Protein AF-A0A3P6CKL1-F1 (afdb_monomer)

Sequence (126 aa):
MSIQKQPHSRLESLPQELQTEIISRLAKNSRKDVRKIMEASPILAIAAAQPQVYENINLRPLTIHPLASLRRYQDLMDRCLAAGNLKAHYIRGIQEYFHKNNTSVGLSHIKIAAQGLYDVGIYLYG

InterPro domains:
  IPR040338 Putative F-box protein At1g67623-like [PTHR33784] (5-126)
  IPR057136 At2g35280-like, TPR domain [PF23310] (73-125)

Solvent-accessible surface area (backbone atoms only — not comparable to full-atom values): 6704 Å² total; per-residue (Å²): 135,84,84,77,76,74,81,73,50,80,68,70,70,44,59,61,67,60,42,24,53,55,47,17,60,47,11,51,74,32,47,68,57,50,52,49,42,42,74,72,32,74,71,51,24,60,29,57,68,37,52,69,21,36,33,35,41,44,47,66,81,46,59,78,41,39,71,67,47,76,88,38,61,54,72,57,45,53,48,13,45,78,36,64,11,43,61,39,26,34,26,50,9,51,42,27,33,78,71,65,68,38,48,71,63,6,49,56,25,22,48,54,7,25,76,68,67,37,70,72,29,40,73,72,64,110

Organism: Brassica oleracea (NCBI:txid3712)

Radius of gyration: 17.31 Å; Cα contacts (8 Å, |Δi|>4): 161; chains: 1; bounding box: 42×40×46 Å

pLDDT: mean 87.36, std 13.47, range [37.72, 97.25]

Secondary structure (DSSP, 8-state):
----PPPPPTTTTS-HHHHHHHHHHHHTT-HHHHHHHHHH-HHHHHHHTSHHHHHH---HHHHHSGGGGSSS-HHHHHHHHHTT-HHHHHHHHHIIIIIS--HHHHHHHHHHHHHTT-HHHHHHH-

Nearest PDB structures (foldseek):
  6lch-assembly1_A  TM=4.986E-01  e=5.294E-01  Pseudomonas aeruginosa
  5jjo-assembly1_A  TM=4.338E-01  e=3.353E-01  Pseudomonas aeruginosa PAO1
  5jkp-assembly1_A  TM=4.224E-01  e=3.711E-01  Pseudomonas aeruginosa PAO1

Foldseek 3Di:
DDPPDDPDDPLLPDDLVVLLVVLLVVQLPDPVVLVVQLVPDVSSVVSSLDLSSLLRHDCVVCLVPLVVCVPPCPVSLVSNVVSLNLSSLQSVLCCCVVPVVVNVSSLVSLVSSVVVVPVVSVVVND

Mean predicted aligned error: 6.42 Å

Structure (mmCIF, N/CA/C/O backbone):
data_AF-A0A3P6CKL1-F1
#
_entry.id   AF-A0A3P6CKL1-F1
#
loop_
_atom_site.group_PDB
_atom_site.id
_atom_site.type_symbol
_atom_site.label_atom_id
_atom_site.label_alt_id
_atom_site.label_comp_id
_atom_site.label_asym_id
_atom_site.label_entity_id
_atom_site.label_seq_id
_atom_site.pdbx_PDB_ins_code
_atom_site.Cartn_x
_atom_site.Cartn_y
_atom_site.Cartn_z
_atom_site.occupancy
_atom_site.B_iso_or_equiv
_atom_site.auth_seq_id
_atom_site.auth_comp_id
_atom_site.auth_asym_id
_atom_site.auth_atom_id
_atom_site.pdbx_PDB_model_num
ATOM 1 N N . MET A 1 1 ? -19.249 25.915 30.507 1.00 37.72 1 MET A N 1
ATOM 2 C CA . MET A 1 1 ? -19.665 25.380 29.192 1.00 37.72 1 MET A CA 1
ATOM 3 C C . MET A 1 1 ? -19.335 23.902 29.160 1.00 37.72 1 MET A C 1
ATOM 5 O O . MET A 1 1 ? -18.171 23.543 29.059 1.00 37.72 1 MET A O 1
ATOM 9 N N . SER A 1 2 ? -20.340 23.054 29.349 1.00 39.22 2 SER A N 1
ATOM 10 C CA . SER A 1 2 ? -20.182 21.601 29.313 1.00 39.22 2 SER A CA 1
ATOM 11 C C . SER A 1 2 ? -20.076 21.168 27.854 1.00 39.22 2 SER A C 1
ATOM 13 O O . SER A 1 2 ? -21.012 21.380 27.085 1.00 39.22 2 SER A O 1
ATOM 15 N N . ILE A 1 3 ? -18.933 20.611 27.455 1.00 47.62 3 ILE A N 1
ATOM 16 C CA . ILE A 1 3 ? -18.748 20.041 26.118 1.00 47.62 3 ILE A CA 1
ATOM 17 C C . ILE A 1 3 ? -19.648 18.804 26.045 1.00 47.62 3 ILE A C 1
ATOM 19 O O . ILE A 1 3 ? -19.335 17.767 26.629 1.00 47.62 3 ILE A O 1
ATOM 23 N N . GLN A 1 4 ? -20.800 18.923 25.386 1.00 45.06 4 GLN A N 1
ATOM 24 C CA . GLN A 1 4 ? -21.637 17.768 25.084 1.00 45.06 4 GLN A CA 1
ATOM 25 C C . GLN A 1 4 ? -20.854 16.866 24.121 1.00 45.06 4 GLN A C 1
ATOM 27 O O . GLN A 1 4 ? -20.619 17.236 22.971 1.00 45.06 4 GLN A O 1
ATOM 32 N N . LYS A 1 5 ? -20.407 15.697 24.598 1.00 54.91 5 LYS A N 1
ATOM 33 C CA . LYS A 1 5 ? -19.875 14.642 23.725 1.00 54.91 5 LYS A CA 1
ATOM 34 C C . LYS A 1 5 ? -20.994 14.238 22.768 1.00 54.91 5 LYS A C 1
ATOM 36 O O . LYS A 1 5 ? -22.056 13.819 23.226 1.00 54.91 5 LYS A O 1
ATOM 41 N N . GLN A 1 6 ? -20.770 14.389 21.463 1.00 60.47 6 GLN A N 1
ATOM 42 C CA . GLN A 1 6 ? -21.712 13.868 20.476 1.00 60.47 6 GLN A CA 1
ATOM 43 C C . GLN A 1 6 ? -21.897 12.357 20.683 1.00 60.47 6 GLN A C 1
ATOM 45 O O . GLN A 1 6 ? -20.929 11.673 21.029 1.00 60.47 6 GLN A O 1
ATOM 50 N N . PRO A 1 7 ? -23.123 11.831 20.510 1.00 61.59 7 PRO A N 1
ATOM 51 C CA . PRO A 1 7 ? -23.370 10.404 20.629 1.00 61.59 7 PRO A CA 1
ATOM 52 C C . PRO A 1 7 ? -22.529 9.659 19.591 1.00 61.59 7 PRO A C 1
ATOM 54 O O . PRO A 1 7 ? -22.575 9.980 18.404 1.00 61.59 7 PRO A O 1
ATOM 57 N N . HIS A 1 8 ? -21.757 8.673 20.052 1.00 65.31 8 HIS A N 1
ATOM 58 C CA . HIS A 1 8 ? -20.956 7.828 19.176 1.00 65.31 8 HIS A CA 1
ATOM 59 C C . HIS A 1 8 ? -21.848 7.180 18.118 1.00 65.31 8 HIS A C 1
ATOM 61 O O . HIS A 1 8 ? -22.899 6.610 18.429 1.00 65.31 8 HIS A O 1
ATOM 67 N N . SER A 1 9 ? -21.428 7.273 16.857 1.00 82.44 9 SER A N 1
ATOM 68 C CA . SER A 1 9 ? -22.092 6.555 15.770 1.00 82.44 9 SER A CA 1
ATOM 69 C C . SER A 1 9 ? -22.105 5.055 16.079 1.00 82.44 9 SER A C 1
ATOM 71 O O . SER A 1 9 ? -21.166 4.534 16.682 1.00 82.44 9 SER A O 1
ATOM 73 N N . ARG A 1 10 ? -23.124 4.318 15.613 1.00 88.69 10 ARG A N 1
ATOM 74 C CA . ARG A 1 10 ? -23.170 2.846 15.754 1.00 88.69 10 ARG A CA 1
ATOM 75 C C . ARG A 1 10 ? -21.899 2.173 15.224 1.00 88.69 10 ARG A C 1
ATOM 77 O O . ARG A 1 10 ? -21.493 1.137 15.737 1.00 88.69 10 ARG A O 1
ATOM 84 N N . LEU A 1 11 ? -21.265 2.778 14.218 1.00 90.12 11 LEU A N 1
ATOM 85 C CA . LEU A 1 11 ? -19.994 2.309 13.672 1.00 90.12 11 LEU A CA 1
ATOM 86 C C . LEU A 1 11 ? -18.824 2.532 14.646 1.00 90.12 11 LEU A C 1
ATOM 88 O O . LEU A 1 11 ? -17.973 1.662 14.775 1.00 90.12 11 LEU A O 1
ATOM 92 N N . GLU A 1 12 ? -18.805 3.659 15.359 1.00 92.44 12 GLU A N 1
ATOM 93 C CA . GLU A 1 12 ? -17.774 3.991 16.355 1.00 92.44 12 GLU A CA 1
ATOM 94 C C . GLU A 1 12 ? -17.922 3.188 17.651 1.00 92.44 12 GLU A C 1
ATOM 96 O O . GLU A 1 12 ? -16.945 3.001 18.367 1.00 92.44 12 GLU A O 1
ATOM 101 N N . SER A 1 13 ? -19.128 2.696 17.950 1.00 92.94 13 SER A N 1
ATOM 102 C CA . SER A 1 13 ? -19.366 1.826 19.108 1.00 92.94 13 SER A CA 1
ATOM 103 C C . SER A 1 13 ? -18.904 0.379 18.910 1.00 92.94 13 SER A C 1
ATOM 105 O O . SER A 1 13 ? -18.910 -0.393 19.865 1.00 92.94 13 SER A O 1
ATOM 107 N N . LEU A 1 14 ? -18.538 -0.018 17.685 1.00 95.06 14 LEU A N 1
ATOM 108 C CA . LEU A 1 14 ? -18.013 -1.360 17.432 1.00 95.06 14 LEU A CA 1
ATOM 109 C C . LEU A 1 14 ? -16.604 -1.525 18.025 1.00 95.06 14 LEU A C 1
ATOM 111 O O . LEU A 1 14 ? -15.860 -0.548 18.086 1.00 95.06 14 LEU A O 1
ATOM 115 N N . PRO A 1 15 ? -16.188 -2.756 18.370 1.00 95.50 15 PRO A N 1
ATOM 116 C CA . PRO A 1 15 ? -14.786 -3.074 18.622 1.00 95.50 15 PRO A CA 1
ATOM 117 C C . PRO A 1 15 ? -13.878 -2.626 17.470 1.00 95.50 15 PRO A C 1
ATOM 119 O O . PRO A 1 15 ? -14.266 -2.689 16.297 1.00 95.50 15 PRO A O 1
ATOM 122 N N . GLN A 1 16 ?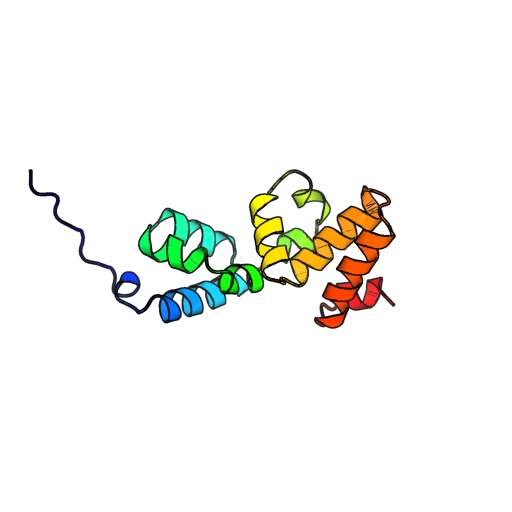 -12.662 -2.188 17.798 1.00 95.06 16 GLN A N 1
ATOM 123 C CA . GLN A 1 16 ? -11.710 -1.637 16.829 1.00 95.06 16 GLN A CA 1
ATOM 124 C C . GLN A 1 16 ? -11.380 -2.636 15.709 1.00 95.06 16 GLN A C 1
ATOM 126 O O . GLN A 1 16 ? -11.174 -2.236 14.561 1.00 95.06 16 GLN A O 1
ATOM 131 N N . GLU A 1 17 ? -11.372 -3.931 16.013 1.00 95.62 17 GLU A N 1
ATOM 132 C CA . GLU A 1 17 ? -11.127 -5.011 15.060 1.00 95.62 17 GLU A CA 1
ATOM 133 C C . GLU A 1 17 ? -12.214 -5.044 13.980 1.00 95.62 17 GLU A C 1
ATOM 135 O O . GLU A 1 17 ? -11.911 -5.121 12.791 1.00 95.62 17 GLU A O 1
ATOM 140 N N . LEU A 1 18 ? -13.485 -4.901 14.374 1.00 96.88 18 LEU A N 1
ATOM 141 C CA . LEU A 1 18 ? -14.608 -4.868 13.434 1.00 96.88 18 LEU A CA 1
ATOM 142 C C . LEU A 1 18 ? -14.620 -3.578 12.614 1.00 96.88 18 LEU A C 1
ATOM 144 O O . LEU A 1 18 ? -14.899 -3.621 11.416 1.00 96.88 18 LEU A O 1
ATOM 148 N N . GLN A 1 19 ? -14.273 -2.441 13.224 1.00 96.56 19 GLN A N 1
ATOM 149 C CA . GLN A 1 19 ? -14.093 -1.189 12.484 1.00 96.56 19 GLN A CA 1
ATOM 150 C C . GLN A 1 19 ? -13.006 -1.347 11.412 1.00 96.56 19 GLN A C 1
ATOM 152 O O . GLN A 1 19 ? -13.224 -1.011 10.248 1.00 96.56 19 GLN A O 1
ATOM 157 N N . THR A 1 20 ? -11.858 -1.911 11.795 1.00 97.25 20 THR A N 1
ATOM 158 C CA . THR A 1 20 ? -10.708 -2.135 10.910 1.00 97.25 20 THR A CA 1
ATOM 159 C C . THR A 1 20 ? -11.059 -3.085 9.771 1.00 97.25 20 THR A C 1
ATOM 161 O O . THR A 1 20 ? -10.767 -2.779 8.618 1.00 97.25 20 THR A O 1
ATOM 164 N N . GLU A 1 21 ? -11.743 -4.193 10.059 1.00 97.12 21 GLU A N 1
ATOM 165 C CA . GLU A 1 21 ? -12.179 -5.164 9.051 1.00 97.12 21 GLU A CA 1
ATOM 166 C C . GLU A 1 21 ? -13.141 -4.532 8.032 1.00 97.12 21 GLU A C 1
ATOM 168 O O . GLU A 1 21 ? -12.959 -4.676 6.819 1.00 97.12 21 GLU A O 1
ATOM 173 N N . ILE A 1 22 ? -14.136 -3.768 8.497 1.00 96.06 22 ILE A N 1
ATOM 174 C CA . ILE A 1 22 ? -15.078 -3.058 7.618 1.00 96.06 22 ILE A CA 1
ATOM 175 C C . ILE A 1 22 ? -14.330 -2.057 6.729 1.00 96.06 22 ILE A C 1
ATOM 177 O O . ILE A 1 22 ? -14.525 -2.034 5.508 1.00 96.06 22 ILE A O 1
ATOM 181 N N . ILE A 1 23 ? -13.448 -1.247 7.320 1.00 96.75 23 ILE A N 1
ATOM 182 C CA . ILE A 1 23 ? -12.664 -0.246 6.588 1.00 96.75 23 ILE A CA 1
ATOM 183 C C . ILE A 1 23 ? -11.698 -0.923 5.607 1.00 96.75 23 ILE A C 1
ATOM 185 O O . ILE A 1 23 ? -11.534 -0.437 4.490 1.00 96.75 23 ILE A O 1
ATOM 189 N N . SER A 1 24 ? -11.108 -2.065 5.962 1.00 96.69 24 SER A N 1
ATOM 190 C CA . SER A 1 24 ? -10.227 -2.838 5.081 1.00 96.69 24 SER A CA 1
ATOM 191 C C . SER A 1 24 ? -10.969 -3.345 3.839 1.00 96.69 24 SER A C 1
ATOM 193 O O . SER A 1 24 ? -10.491 -3.194 2.711 1.00 96.69 24 SER A O 1
ATOM 195 N N . ARG A 1 25 ? -12.201 -3.845 3.997 1.00 96.12 25 ARG A N 1
ATOM 196 C CA . ARG A 1 25 ? -13.058 -4.216 2.854 1.00 96.12 25 ARG A CA 1
ATOM 197 C C . ARG A 1 25 ? -13.412 -3.017 1.981 1.00 96.12 25 ARG A C 1
ATOM 199 O O . ARG A 1 25 ? -13.410 -3.131 0.756 1.00 96.12 25 ARG A O 1
ATOM 206 N N . LEU A 1 26 ? -13.685 -1.862 2.583 1.00 95.19 26 LEU A N 1
ATOM 207 C CA . LEU A 1 26 ? -13.910 -0.625 1.838 1.00 95.19 26 LEU A CA 1
ATOM 208 C C . LEU A 1 26 ? -12.649 -0.190 1.074 1.00 95.19 26 LEU A C 1
ATOM 210 O O . LEU A 1 26 ? -12.736 0.216 -0.087 1.00 95.19 26 LEU A O 1
ATOM 214 N N . ALA A 1 27 ? -11.476 -0.330 1.691 1.00 95.44 27 ALA A N 1
ATOM 215 C CA . ALA A 1 27 ? -10.186 0.035 1.119 1.00 95.44 27 ALA A CA 1
ATOM 216 C C . ALA A 1 27 ? -9.878 -0.720 -0.182 1.00 95.44 27 ALA A C 1
ATOM 218 O O . ALA A 1 27 ? -9.348 -0.110 -1.118 1.00 95.44 27 ALA A O 1
ATOM 219 N N . LYS A 1 28 ? -10.298 -1.992 -0.288 1.00 93.88 28 LYS A N 1
ATOM 220 C CA . LYS A 1 28 ? -10.214 -2.802 -1.524 1.00 93.88 28 LYS A CA 1
ATOM 221 C C . LYS A 1 28 ? -10.946 -2.182 -2.708 1.00 93.88 28 LYS A C 1
ATOM 223 O O . LYS A 1 28 ? -10.560 -2.410 -3.854 1.00 93.88 28 LYS A O 1
ATOM 228 N N . ASN A 1 29 ? -11.970 -1.376 -2.441 1.00 91.88 29 ASN A N 1
ATOM 229 C CA . ASN A 1 29 ? -12.778 -0.728 -3.465 1.00 91.88 29 ASN A CA 1
ATOM 230 C C . ASN A 1 29 ? -12.318 0.712 -3.709 1.00 91.88 29 ASN A C 1
ATOM 232 O O . ASN A 1 29 ? -12.099 1.103 -4.858 1.00 91.88 29 ASN A O 1
ATOM 236 N N . SER A 1 30 ? -12.112 1.491 -2.643 1.00 91.25 30 SER A N 1
ATOM 237 C CA . SER A 1 30 ? -11.900 2.934 -2.748 1.00 91.25 30 SER A CA 1
ATOM 238 C C . SER A 1 30 ? -10.963 3.488 -1.677 1.00 91.25 30 SER A C 1
ATOM 240 O O . SER A 1 30 ? -11.332 3.731 -0.530 1.00 91.25 30 SER A O 1
ATOM 242 N N . ARG A 1 31 ? -9.743 3.836 -2.101 1.00 91.56 31 ARG A N 1
ATOM 243 C CA . ARG A 1 31 ? -8.794 4.613 -1.288 1.00 91.56 31 ARG A CA 1
ATOM 244 C C . ARG A 1 31 ? -9.361 5.971 -0.856 1.00 91.56 31 ARG A C 1
ATOM 246 O O . ARG A 1 31 ? -9.036 6.467 0.220 1.00 91.56 31 ARG A O 1
ATOM 253 N N . LYS A 1 32 ? -10.161 6.611 -1.719 1.00 92.62 32 LYS A N 1
ATOM 254 C CA . LYS A 1 32 ? -10.723 7.941 -1.439 1.00 92.62 32 LYS A CA 1
ATOM 255 C C . LYS A 1 32 ? -11.669 7.891 -0.244 1.00 92.62 32 LYS A C 1
ATOM 257 O O . LYS A 1 32 ? -11.666 8.828 0.544 1.00 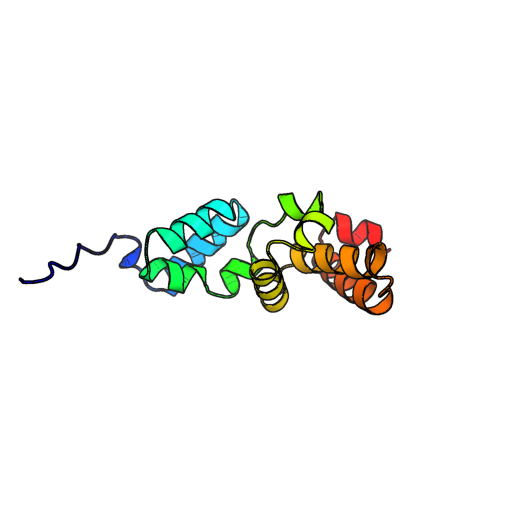92.62 32 LYS A O 1
ATOM 262 N N . ASP A 1 33 ? -12.429 6.811 -0.098 1.00 94.44 33 ASP A N 1
ATOM 263 C CA . ASP A 1 33 ? -13.375 6.686 1.008 1.00 94.44 33 ASP A CA 1
ATOM 264 C C . ASP A 1 33 ? -12.669 6.370 2.330 1.00 94.44 33 ASP A C 1
ATOM 266 O O . ASP A 1 33 ? -13.053 6.934 3.348 1.00 94.44 33 ASP A O 1
ATOM 270 N N . VAL A 1 34 ? -11.554 5.625 2.316 1.00 94.94 34 VAL A N 1
ATOM 271 C CA . VAL A 1 34 ? -10.680 5.498 3.503 1.00 94.94 34 VAL A CA 1
ATOM 272 C C . VAL A 1 34 ? -10.191 6.872 3.966 1.00 94.94 34 VAL A C 1
ATOM 274 O O . VAL A 1 34 ? -10.292 7.199 5.145 1.00 94.94 34 VAL A O 1
ATOM 277 N N . ARG A 1 35 ? -9.728 7.722 3.037 1.00 93.56 35 ARG A N 1
ATOM 278 C CA . ARG A 1 35 ? -9.299 9.088 3.375 1.00 93.56 35 ARG A CA 1
ATOM 279 C C . ARG A 1 35 ? -10.435 9.908 3.994 1.00 93.56 35 ARG A C 1
ATOM 281 O O . ARG A 1 35 ? -10.215 10.561 5.006 1.00 93.56 35 ARG A O 1
ATOM 288 N N . LYS A 1 36 ? -11.640 9.850 3.418 1.00 95.50 36 LYS A N 1
ATOM 289 C CA . LYS A 1 36 ? -12.812 10.544 3.974 1.00 95.50 36 LYS A CA 1
ATOM 290 C C . LYS A 1 36 ? -13.154 10.051 5.379 1.00 95.50 36 LYS A C 1
ATOM 292 O O . LYS A 1 36 ? -13.497 10.866 6.220 1.00 95.50 36 LYS A O 1
ATOM 297 N N . ILE A 1 37 ? -13.044 8.748 5.647 1.00 93.94 37 ILE A N 1
ATOM 298 C CA . ILE A 1 37 ? -13.270 8.186 6.988 1.00 93.94 37 ILE A CA 1
ATOM 299 C C . ILE A 1 37 ? -12.274 8.763 7.994 1.00 93.94 37 ILE A C 1
ATOM 301 O O . ILE A 1 37 ? -12.683 9.189 9.071 1.00 93.94 37 ILE A O 1
ATOM 305 N N . MET A 1 38 ? -10.991 8.828 7.623 1.00 94.44 38 MET A N 1
ATOM 306 C CA . MET A 1 38 ? -9.953 9.417 8.474 1.00 94.44 38 MET A CA 1
ATOM 307 C C . MET A 1 38 ? -10.215 10.899 8.774 1.00 94.44 38 MET A C 1
ATOM 309 O O . MET A 1 38 ? -9.924 11.361 9.870 1.00 94.44 38 MET A O 1
ATOM 313 N N . GLU A 1 39 ? -10.763 11.639 7.808 1.00 94.44 39 GLU A N 1
ATOM 314 C CA . GLU A 1 39 ? -11.119 13.056 7.962 1.00 94.44 39 GLU A CA 1
ATOM 315 C C . GLU A 1 39 ? -12.424 13.255 8.757 1.00 94.44 39 GLU A C 1
ATOM 317 O O . GLU A 1 39 ? -12.584 14.274 9.424 1.00 94.44 39 GLU A O 1
ATOM 322 N N . ALA A 1 40 ? -13.350 12.294 8.702 1.00 92.38 40 ALA A N 1
ATOM 323 C CA . ALA A 1 40 ? -14.677 12.405 9.303 1.00 92.38 40 ALA A CA 1
ATOM 324 C C . ALA A 1 40 ? -14.716 12.053 10.798 1.00 92.38 40 ALA A C 1
ATOM 326 O O . ALA A 1 40 ? -15.513 12.635 11.530 1.00 92.38 40 ALA A O 1
ATOM 327 N N . SER A 1 41 ? -13.901 11.094 11.256 1.00 93.38 41 SER A N 1
ATOM 328 C CA . SER A 1 41 ? -13.921 10.639 12.652 1.00 93.38 41 SER A CA 1
ATOM 329 C C . SER A 1 41 ? -12.525 10.260 13.153 1.00 93.38 41 SER A C 1
ATOM 331 O O . SER A 1 41 ? -11.901 9.361 12.585 1.00 93.38 41 SER A O 1
ATOM 333 N N . PRO A 1 42 ? -12.050 10.854 14.267 1.00 92.94 42 PRO A N 1
ATOM 334 C CA . PRO A 1 42 ? -10.787 10.468 14.894 1.00 92.94 42 PRO A CA 1
ATOM 335 C C . PRO A 1 42 ? -10.753 9.004 15.350 1.00 92.94 42 PRO A C 1
ATOM 337 O O . PRO A 1 42 ? -9.704 8.370 15.283 1.00 92.94 42 PRO A O 1
ATOM 340 N N . ILE A 1 43 ? -11.892 8.451 15.786 1.00 92.69 43 ILE A N 1
ATOM 341 C CA . ILE A 1 43 ? -11.989 7.052 16.232 1.00 92.69 43 ILE A CA 1
ATOM 342 C C . ILE A 1 43 ? -11.773 6.128 15.035 1.00 92.69 43 ILE A C 1
ATOM 344 O O . ILE A 1 43 ? -10.903 5.258 15.054 1.00 92.69 43 ILE A O 1
ATOM 348 N N . LEU A 1 44 ? -12.505 6.375 13.947 1.00 94.88 44 LEU A N 1
ATOM 349 C CA . LEU A 1 44 ? -12.369 5.576 12.733 1.00 94.88 44 LEU A CA 1
ATOM 350 C C . LEU A 1 44 ? -11.025 5.811 12.034 1.00 94.88 44 LEU A C 1
ATOM 352 O O . LEU A 1 44 ? -10.546 4.919 11.340 1.00 94.88 44 LEU A O 1
ATOM 356 N N . ALA A 1 45 ? -10.383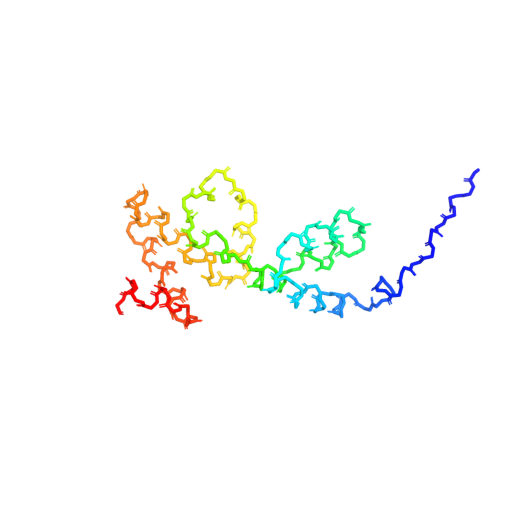 6.965 12.235 1.00 95.81 45 ALA A N 1
ATOM 357 C CA . ALA A 1 45 ? -9.038 7.225 11.736 1.00 95.81 45 ALA A CA 1
ATOM 358 C C . ALA A 1 45 ? -7.997 6.273 12.351 1.00 95.81 45 ALA A C 1
ATOM 360 O O . ALA A 1 45 ? -7.097 5.828 11.640 1.00 95.81 45 ALA A O 1
ATOM 361 N N . ILE A 1 46 ? -8.140 5.909 13.632 1.00 95.75 46 ILE A N 1
ATOM 362 C CA . ILE A 1 46 ? -7.262 4.936 14.307 1.00 95.75 46 ILE A CA 1
ATOM 363 C C . ILE A 1 46 ? -7.419 3.542 13.683 1.00 95.75 46 ILE A C 1
ATOM 365 O O . ILE A 1 46 ? -6.421 2.871 13.406 1.00 95.75 46 ILE A O 1
ATOM 369 N N . ALA A 1 47 ? -8.658 3.124 13.410 1.00 96.38 47 ALA A N 1
ATOM 370 C CA . ALA A 1 47 ? -8.950 1.861 12.729 1.00 96.38 47 ALA A CA 1
ATOM 371 C C . ALA A 1 47 ? -8.471 1.873 11.262 1.00 96.38 47 ALA A C 1
ATOM 373 O O . ALA A 1 47 ? -7.839 0.930 10.792 1.00 96.38 47 ALA A O 1
ATOM 374 N N . ALA A 1 48 ? -8.681 2.978 10.542 1.00 96.06 48 ALA A N 1
ATOM 375 C CA . ALA A 1 48 ? -8.208 3.166 9.170 1.00 96.06 48 ALA A CA 1
ATOM 376 C C . ALA A 1 48 ? -6.673 3.195 9.055 1.00 96.06 48 ALA A C 1
ATOM 378 O O . ALA A 1 48 ? -6.125 2.910 7.991 1.00 96.06 48 ALA A O 1
ATOM 379 N N . ALA A 1 49 ? -5.972 3.543 10.137 1.00 95.44 49 ALA A N 1
ATOM 380 C CA . ALA A 1 49 ? -4.517 3.574 10.189 1.00 95.44 49 ALA A CA 1
ATOM 381 C C . ALA A 1 49 ? -3.866 2.194 10.414 1.00 95.44 49 ALA A C 1
ATOM 383 O O . ALA A 1 49 ? -2.637 2.112 10.399 1.00 95.44 49 ALA A O 1
ATOM 384 N N . GLN A 1 50 ? -4.646 1.123 10.597 1.00 96.94 50 GLN A N 1
ATOM 385 C CA . GLN A 1 50 ? -4.107 -0.217 10.833 1.00 96.94 50 GLN A CA 1
ATOM 386 C C . GLN A 1 50 ? -3.464 -0.833 9.573 1.00 96.94 50 GLN A C 1
ATOM 388 O O . GLN A 1 50 ? -3.971 -0.629 8.465 1.00 96.94 50 GLN A O 1
ATOM 393 N N . PRO A 1 51 ? -2.393 -1.643 9.712 1.00 96.44 51 PRO A N 1
ATOM 394 C CA . PRO A 1 51 ? -1.680 -2.249 8.580 1.00 96.44 51 PRO A CA 1
ATOM 395 C C . PRO A 1 51 ? -2.580 -3.034 7.618 1.00 96.44 51 PRO A C 1
ATOM 397 O O . PRO A 1 51 ? -2.455 -2.878 6.404 1.00 96.44 51 PRO A O 1
ATOM 400 N N . GLN A 1 52 ? -3.554 -3.784 8.147 1.00 95.75 52 GLN A N 1
ATOM 401 C CA . GLN A 1 52 ? -4.510 -4.573 7.358 1.00 95.75 52 GLN A CA 1
ATOM 402 C C . GLN A 1 52 ? -5.295 -3.720 6.345 1.00 95.75 52 GLN A C 1
ATOM 404 O O . GLN A 1 52 ? -5.711 -4.208 5.294 1.00 95.75 52 GLN A O 1
ATOM 409 N N . VAL A 1 53 ? -5.515 -2.433 6.630 1.00 97.12 53 VAL A N 1
ATOM 410 C CA . VAL A 1 53 ? -6.175 -1.517 5.692 1.00 97.12 53 VAL A C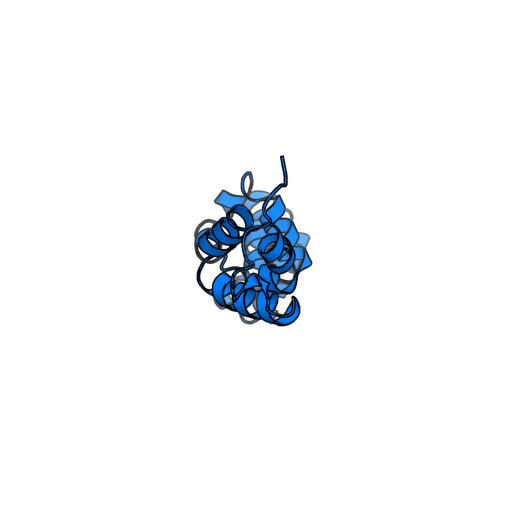A 1
ATOM 411 C C . VAL A 1 53 ? -5.235 -1.208 4.529 1.00 97.12 53 VAL A C 1
ATOM 413 O O . VAL A 1 53 ? -5.637 -1.317 3.373 1.00 97.12 53 VAL A O 1
ATOM 416 N N . TYR A 1 54 ? -3.969 -0.884 4.808 1.00 96.81 54 TYR A N 1
ATOM 417 C CA . TYR A 1 54 ? -2.968 -0.536 3.791 1.00 96.81 54 TYR A CA 1
ATOM 418 C C . TYR A 1 54 ? -2.558 -1.713 2.909 1.00 96.81 54 TYR A C 1
ATOM 420 O O . TYR A 1 54 ? -2.343 -1.515 1.711 1.00 96.81 54 TYR A O 1
ATOM 428 N N . GLU A 1 55 ? -2.520 -2.922 3.464 1.00 95.62 55 GLU A N 1
ATOM 429 C CA . GLU A 1 55 ? -2.362 -4.169 2.708 1.00 95.62 55 GLU A CA 1
ATOM 430 C C . GLU A 1 55 ? -3.428 -4.279 1.606 1.00 95.62 55 GLU A C 1
ATOM 432 O O . GLU A 1 55 ? -3.145 -4.668 0.475 1.00 95.62 55 GLU A O 1
ATOM 437 N N . ASN A 1 56 ? -4.652 -3.843 1.915 1.00 94.75 56 ASN A N 1
ATOM 438 C CA . ASN A 1 56 ? -5.828 -4.030 1.076 1.00 94.75 56 ASN A CA 1
ATOM 439 C C . ASN A 1 56 ? -6.242 -2.791 0.264 1.00 94.75 56 ASN A C 1
ATOM 441 O O . ASN A 1 56 ? -7.119 -2.896 -0.595 1.00 94.75 56 ASN A O 1
ATOM 445 N N . ILE A 1 57 ? -5.620 -1.623 0.477 1.00 95.12 57 ILE A N 1
ATOM 446 C CA . ILE A 1 57 ? -5.935 -0.397 -0.270 1.00 95.12 57 ILE A CA 1
ATOM 447 C C . ILE A 1 57 ? -5.830 -0.629 -1.782 1.00 95.12 57 ILE A C 1
ATOM 449 O O . ILE A 1 57 ? -4.836 -1.131 -2.320 1.00 95.12 57 ILE A O 1
ATOM 453 N N . ASN A 1 58 ? -6.853 -0.171 -2.503 1.00 91.69 58 ASN A N 1
ATOM 454 C CA . ASN A 1 58 ? -6.872 -0.222 -3.951 1.00 91.69 58 ASN A CA 1
ATOM 455 C C . ASN A 1 58 ? -5.926 0.808 -4.577 1.00 91.69 58 ASN A C 1
ATOM 457 O O . ASN A 1 58 ? -6.251 1.992 -4.705 1.00 91.69 58 ASN A O 1
ATOM 461 N N . LEU A 1 59 ? -4.778 0.326 -5.048 1.00 91.88 59 LEU A N 1
ATOM 462 C CA . LEU A 1 59 ? -3.804 1.123 -5.793 1.00 91.88 59 LEU A CA 1
ATOM 463 C C . LEU A 1 59 ? -3.945 1.002 -7.317 1.00 91.88 59 LEU A C 1
ATOM 465 O O . LEU A 1 59 ? -3.117 1.557 -8.027 1.00 91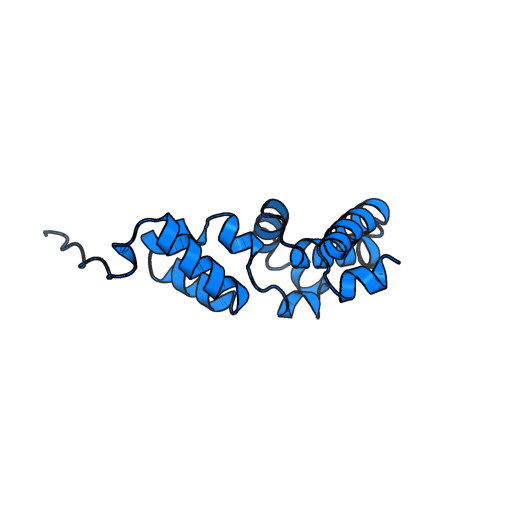.88 59 LEU A O 1
ATOM 469 N N . ARG A 1 60 ? -4.987 0.341 -7.851 1.00 87.94 60 ARG A N 1
ATOM 470 C CA . ARG A 1 60 ? -5.154 0.136 -9.308 1.00 87.94 60 ARG A CA 1
ATOM 471 C C 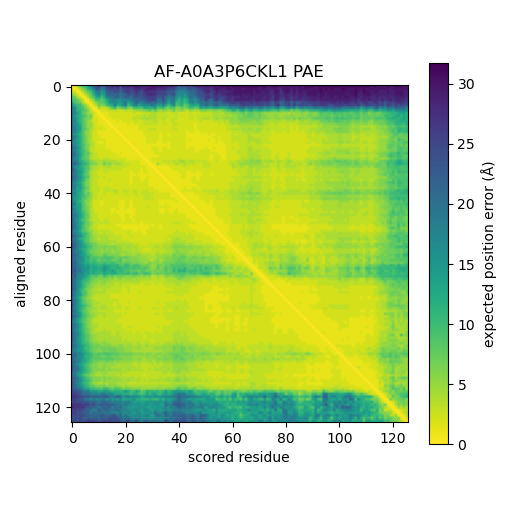. ARG A 1 60 ? -5.023 1.426 -10.142 1.00 87.94 60 ARG A C 1
ATOM 473 O O . ARG A 1 60 ? -4.364 1.386 -11.173 1.00 87.94 60 ARG A O 1
ATOM 480 N N . PRO A 1 61 ? -5.554 2.593 -9.723 1.00 84.06 61 PRO A N 1
ATOM 481 C CA . PRO A 1 61 ? -5.334 3.831 -10.477 1.00 84.06 61 PRO A CA 1
ATOM 482 C C . PRO A 1 61 ? -3.854 4.239 -10.577 1.00 84.06 61 PRO A C 1
ATOM 484 O O . PRO A 1 61 ? -3.451 4.858 -11.555 1.00 84.06 61 PRO A O 1
ATOM 487 N N . LEU A 1 62 ? -3.042 3.894 -9.572 1.00 86.81 62 LEU A N 1
ATOM 488 C CA . LEU A 1 62 ? -1.609 4.188 -9.531 1.00 86.81 62 LEU A CA 1
ATOM 489 C C . LEU A 1 62 ? -0.771 3.120 -10.244 1.00 86.81 62 LEU A C 1
ATOM 491 O O . LEU A 1 62 ? 0.317 3.435 -10.707 1.00 86.81 62 LEU A O 1
ATOM 495 N N . THR A 1 63 ? -1.267 1.887 -10.392 1.00 86.50 63 THR A N 1
ATOM 496 C CA . THR A 1 63 ? -0.566 0.853 -11.174 1.00 86.50 63 THR A CA 1
ATOM 497 C C . THR A 1 63 ? -0.611 1.131 -12.678 1.00 86.50 63 THR A C 1
ATOM 499 O O . THR A 1 63 ? 0.283 0.690 -13.390 1.00 86.50 63 THR A O 1
ATOM 502 N N . ILE A 1 64 ? -1.615 1.876 -13.161 1.00 85.31 64 ILE A N 1
ATOM 503 C CA . ILE A 1 64 ? -1.711 2.324 -14.566 1.00 85.31 64 ILE A CA 1
ATOM 504 C C . ILE A 1 64 ? -0.655 3.398 -14.868 1.00 85.31 64 ILE A C 1
ATOM 506 O O . ILE A 1 64 ? -0.076 3.421 -15.950 1.00 85.31 64 ILE A O 1
ATOM 510 N N . HIS A 1 65 ? -0.358 4.260 -13.890 1.00 85.19 65 HIS A N 1
ATOM 511 C CA . HIS A 1 65 ? 0.659 5.306 -14.008 1.00 85.19 65 HIS A CA 1
ATOM 512 C C . HIS A 1 65 ? 1.643 5.272 -12.824 1.00 85.19 65 HIS A C 1
ATOM 514 O O . HIS A 1 65 ? 1.624 6.183 -11.991 1.00 85.19 65 HIS A O 1
ATOM 520 N N . PRO A 1 66 ? 2.538 4.265 -12.737 1.00 85.06 66 PRO A N 1
ATOM 521 C CA . PRO A 1 66 ? 3.426 4.079 -11.582 1.00 85.06 66 PRO A CA 1
ATOM 522 C C . PRO A 1 66 ? 4.349 5.269 -11.305 1.00 85.06 66 PRO A C 1
ATOM 524 O O . PRO A 1 66 ? 4.712 5.533 -10.162 1.00 85.06 66 PRO A O 1
ATOM 527 N N . LEU A 1 67 ? 4.705 6.036 -12.336 1.00 85.56 67 LEU A N 1
ATOM 528 C CA . LEU A 1 67 ? 5.548 7.223 -12.191 1.00 85.56 67 LEU A CA 1
ATOM 529 C C . LEU A 1 67 ? 4.804 8.406 -11.546 1.00 85.56 67 LEU A C 1
ATOM 531 O O . LEU A 1 67 ? 5.437 9.300 -10.989 1.00 85.56 67 LEU A O 1
ATOM 535 N N . ALA A 1 68 ? 3.465 8.404 -11.538 1.00 80.06 68 ALA A N 1
ATOM 536 C CA . ALA A 1 68 ? 2.672 9.464 -10.913 1.00 80.06 68 ALA A CA 1
ATOM 537 C C . ALA A 1 68 ? 2.838 9.512 -9.381 1.00 80.06 68 ALA A C 1
ATOM 539 O O . ALA A 1 68 ? 2.624 10.565 -8.775 1.00 80.06 68 ALA A O 1
ATOM 540 N N . SER A 1 69 ? 3.244 8.402 -8.750 1.00 80.88 69 SER A N 1
ATOM 541 C CA . SER A 1 69 ? 3.546 8.342 -7.315 1.00 80.88 69 SER A CA 1
ATOM 542 C C . SER A 1 69 ? 5.019 8.606 -6.971 1.00 80.88 69 SER A C 1
ATOM 544 O O . SER A 1 69 ? 5.390 8.527 -5.807 1.00 80.88 69 SER A O 1
ATOM 546 N N . LEU A 1 70 ? 5.875 8.981 -7.934 1.00 81.12 70 LEU A N 1
ATOM 547 C CA . LEU A 1 70 ? 7.286 9.308 -7.652 1.00 81.12 70 LEU A CA 1
ATOM 548 C C . LEU A 1 70 ? 7.453 10.518 -6.729 1.00 81.12 70 LEU A C 1
ATOM 550 O O . LEU A 1 70 ? 8.413 10.593 -5.971 1.00 81.12 70 LEU A O 1
ATOM 554 N N . ARG A 1 71 ? 6.540 11.488 -6.800 1.00 81.38 71 ARG A N 1
ATOM 555 C CA . ARG A 1 71 ? 6.600 12.723 -5.993 1.00 81.38 71 ARG A CA 1
ATOM 556 C C . ARG A 1 71 ? 5.354 12.951 -5.144 1.00 81.38 71 ARG A C 1
ATOM 558 O O . ARG A 1 71 ? 5.293 13.902 -4.377 1.00 81.38 71 ARG A O 1
ATOM 565 N N . ARG A 1 72 ? 4.340 12.102 -5.300 1.00 85.12 72 ARG A N 1
ATOM 566 C CA . ARG A 1 72 ? 3.051 12.203 -4.610 1.00 85.12 72 ARG A CA 1
ATOM 567 C C . ARG A 1 72 ? 2.756 10.870 -3.952 1.00 85.12 72 ARG A C 1
ATOM 569 O O . ARG A 1 72 ? 3.080 9.834 -4.513 1.00 85.12 72 ARG A O 1
ATOM 576 N N . TYR A 1 73 ? 2.069 10.903 -2.816 1.00 87.38 73 TYR A N 1
ATOM 577 C CA . TYR A 1 73 ? 1.652 9.693 -2.106 1.00 87.38 73 TYR A CA 1
ATOM 578 C C . TYR A 1 73 ? 2.810 8.852 -1.531 1.00 87.38 73 TYR A C 1
ATOM 580 O O . TYR A 1 73 ? 2.611 7.657 -1.348 1.00 87.38 73 TYR A O 1
ATOM 588 N N . GLN A 1 74 ? 3.977 9.442 -1.222 1.00 90.06 74 GLN A N 1
ATOM 589 C CA . GLN A 1 74 ? 5.102 8.697 -0.626 1.00 90.06 74 GLN A CA 1
ATOM 590 C C . GLN A 1 74 ? 4.697 8.024 0.688 1.00 90.06 74 GLN A C 1
ATOM 592 O O . GLN A 1 74 ? 4.751 6.805 0.771 1.00 90.06 74 GLN A O 1
ATOM 597 N N . ASP A 1 75 ? 4.117 8.772 1.628 1.00 91.31 75 ASP A N 1
ATOM 598 C CA . ASP A 1 75 ? 3.667 8.214 2.911 1.00 91.31 75 ASP A CA 1
ATOM 599 C C . ASP A 1 75 ? 2.667 7.061 2.748 1.00 91.31 75 ASP A C 1
ATOM 601 O O . ASP A 1 75 ? 2.699 6.077 3.484 1.00 91.31 75 ASP A O 1
ATOM 605 N N . LEU A 1 76 ? 1.760 7.171 1.771 1.00 92.44 76 LEU A N 1
ATOM 606 C CA . LEU A 1 76 ? 0.817 6.100 1.453 1.00 92.44 76 LEU A CA 1
ATOM 607 C C . LEU A 1 76 ? 1.556 4.876 0.909 1.00 92.44 76 LEU A C 1
ATOM 609 O O . LEU A 1 76 ? 1.260 3.759 1.319 1.00 92.44 76 LEU A O 1
ATOM 613 N N . MET A 1 77 ? 2.476 5.086 -0.033 1.00 94.88 77 MET A N 1
ATOM 614 C CA . MET A 1 77 ? 3.255 4.018 -0.648 1.00 94.88 77 MET A CA 1
ATOM 615 C C . MET A 1 77 ? 4.112 3.295 0.384 1.00 94.88 77 MET A C 1
ATOM 617 O O . MET A 1 77 ? 4.122 2.069 0.385 1.00 94.88 77 MET A O 1
ATOM 621 N N . ASP A 1 78 ? 4.758 4.023 1.290 1.00 94.75 78 ASP A N 1
ATOM 622 C CA . ASP A 1 78 ? 5.612 3.444 2.325 1.00 94.75 78 ASP A CA 1
ATOM 623 C C . ASP A 1 78 ? 4.793 2.620 3.324 1.00 94.75 78 ASP A C 1
ATOM 625 O O . ASP A 1 78 ? 5.172 1.497 3.654 1.00 94.75 78 ASP A O 1
ATOM 629 N N . ARG A 1 79 ? 3.604 3.099 3.716 1.00 95.81 79 ARG A N 1
ATOM 630 C CA . ARG A 1 79 ? 2.664 2.317 4.538 1.00 95.81 79 ARG A CA 1
ATOM 631 C C . ARG A 1 79 ? 2.155 1.071 3.816 1.00 95.81 79 ARG A C 1
ATOM 633 O O . ARG A 1 79 ? 2.089 0.005 4.416 1.00 95.81 79 ARG A O 1
ATOM 640 N N . CYS A 1 80 ? 1.809 1.184 2.534 1.00 96.19 80 CYS A N 1
ATOM 641 C CA . CYS A 1 80 ? 1.371 0.042 1.734 1.00 96.19 80 CYS A CA 1
ATOM 642 C C . CYS A 1 80 ? 2.490 -0.991 1.532 1.00 96.19 80 CYS A C 1
ATOM 644 O O . CYS A 1 80 ? 2.206 -2.182 1.579 1.00 96.19 80 CYS A O 1
ATOM 646 N N . LEU A 1 81 ? 3.742 -0.565 1.343 1.00 96.25 81 LEU A N 1
ATOM 647 C CA . LEU A 1 81 ? 4.900 -1.462 1.254 1.00 96.25 81 LEU A CA 1
ATOM 648 C C . LEU A 1 81 ? 5.168 -2.162 2.589 1.00 96.25 81 LEU A C 1
ATOM 650 O O . LEU A 1 81 ? 5.322 -3.378 2.613 1.00 96.25 81 LEU A O 1
ATOM 654 N N . ALA A 1 82 ? 5.156 -1.420 3.700 1.00 96.69 82 ALA A N 1
ATOM 655 C CA . ALA A 1 82 ? 5.324 -1.993 5.037 1.00 96.69 82 ALA A CA 1
ATOM 656 C C . ALA A 1 82 ? 4.219 -3.007 5.384 1.00 96.69 82 ALA A C 1
ATOM 658 O O . ALA A 1 82 ? 4.470 -3.976 6.091 1.00 96.69 82 ALA A O 1
ATOM 659 N N . ALA A 1 83 ? 3.011 -2.800 4.855 1.00 95.94 83 ALA A N 1
ATOM 660 C CA . ALA A 1 83 ? 1.878 -3.707 5.005 1.00 95.94 83 ALA A CA 1
ATOM 661 C C . ALA A 1 83 ? 1.838 -4.852 3.971 1.00 95.94 83 ALA A C 1
ATOM 663 O O . ALA A 1 83 ? 0.879 -5.615 3.969 1.00 95.94 83 ALA A O 1
ATOM 664 N N . GLY A 1 84 ? 2.820 -4.972 3.069 1.00 94.69 84 GLY A N 1
ATOM 665 C CA . GLY A 1 84 ? 2.880 -6.067 2.091 1.00 94.69 84 GLY A CA 1
ATOM 666 C C . GLY A 1 84 ? 1.914 -5.949 0.904 1.00 94.69 84 GLY A C 1
ATOM 667 O O . GLY A 1 84 ? 1.628 -6.938 0.232 1.00 94.69 84 GLY A O 1
ATOM 668 N N . ASN A 1 85 ? 1.407 -4.752 0.594 1.00 94.94 85 ASN A N 1
ATOM 669 C CA . ASN A 1 85 ? 0.493 -4.553 -0.532 1.00 94.94 85 ASN A CA 1
ATOM 670 C C . ASN A 1 85 ? 1.192 -4.842 -1.874 1.00 94.94 85 ASN A C 1
ATOM 672 O O . ASN A 1 85 ? 2.065 -4.096 -2.326 1.00 94.94 85 ASN A O 1
ATOM 676 N N . LEU A 1 86 ? 0.745 -5.887 -2.567 1.00 93.19 86 LEU A N 1
ATOM 677 C CA . LEU A 1 86 ? 1.350 -6.369 -3.814 1.00 93.19 86 LEU A CA 1
ATOM 678 C C . LEU A 1 86 ? 1.385 -5.316 -4.931 1.00 93.19 86 LEU A C 1
ATOM 680 O O . LEU A 1 86 ? 2.369 -5.210 -5.664 1.00 93.19 86 LEU A O 1
ATOM 684 N N . LYS A 1 87 ? 0.344 -4.480 -5.043 1.00 92.25 87 LYS A N 1
ATOM 685 C CA . LYS A 1 87 ? 0.308 -3.391 -6.034 1.00 92.25 87 LYS A CA 1
ATOM 686 C C . LYS A 1 87 ? 1.336 -2.310 -5.702 1.00 92.25 87 LYS A C 1
ATOM 688 O O . LYS A 1 87 ? 1.881 -1.694 -6.615 1.00 92.25 87 LYS A O 1
ATOM 693 N N . ALA A 1 88 ? 1.612 -2.080 -4.417 1.00 95.19 88 ALA A N 1
ATOM 694 C CA . ALA A 1 88 ? 2.648 -1.143 -3.997 1.00 95.19 88 ALA A CA 1
ATOM 695 C C . ALA A 1 88 ? 4.043 -1.669 -4.349 1.00 95.19 88 ALA A C 1
ATOM 697 O O . ALA A 1 88 ? 4.849 -0.913 -4.895 1.00 95.19 88 ALA A O 1
ATOM 698 N N . HIS A 1 89 ? 4.294 -2.966 -4.122 1.00 95.38 89 HIS A N 1
ATOM 699 C CA . HIS A 1 89 ? 5.519 -3.628 -4.575 1.00 95.38 89 HIS A CA 1
ATOM 700 C C . HIS A 1 89 ? 5.679 -3.519 -6.092 1.00 95.38 89 HIS A C 1
ATOM 702 O O . HIS A 1 89 ? 6.727 -3.077 -6.546 1.00 95.38 89 HIS A O 1
ATOM 708 N N . TYR A 1 90 ? 4.631 -3.786 -6.875 1.00 93.81 90 TYR A N 1
ATOM 709 C CA . TYR A 1 90 ? 4.669 -3.589 -8.326 1.00 93.81 90 TYR A CA 1
ATOM 710 C C . TYR A 1 90 ? 5.063 -2.152 -8.712 1.00 93.81 90 TYR A C 1
ATOM 712 O O . TYR A 1 90 ? 6.015 -1.951 -9.463 1.00 93.81 90 TYR A O 1
ATOM 720 N N . ILE A 1 91 ? 4.385 -1.139 -8.160 1.00 93.62 91 ILE A N 1
ATOM 721 C CA . ILE A 1 91 ? 4.669 0.276 -8.457 1.00 93.62 91 ILE A CA 1
ATOM 722 C C . ILE A 1 91 ? 6.119 0.634 -8.109 1.00 93.62 91 ILE A C 1
ATOM 724 O O . ILE A 1 91 ? 6.800 1.256 -8.925 1.00 93.62 91 ILE A O 1
ATOM 728 N N . ARG A 1 92 ? 6.604 0.237 -6.922 1.00 95.25 92 ARG A N 1
ATOM 729 C CA . ARG A 1 92 ? 7.990 0.494 -6.503 1.00 95.25 92 ARG A CA 1
ATOM 730 C C . ARG A 1 92 ? 8.976 -0.225 -7.423 1.00 95.25 92 ARG A C 1
ATOM 732 O O . ARG A 1 92 ? 9.947 0.389 -7.846 1.00 95.25 92 ARG A O 1
ATOM 739 N N . GLY A 1 93 ? 8.680 -1.465 -7.803 1.00 93.62 93 GLY A N 1
ATOM 740 C CA . GLY A 1 93 ? 9.463 -2.241 -8.758 1.00 93.62 93 GLY A CA 1
ATOM 741 C C . GLY A 1 93 ? 9.636 -1.529 -10.099 1.00 93.62 93 GLY A C 1
ATOM 742 O O . GLY A 1 93 ? 10.763 -1.355 -10.556 1.00 93.62 93 GLY A O 1
ATOM 743 N N . ILE A 1 94 ? 8.543 -1.020 -10.679 1.00 92.75 94 ILE A N 1
ATOM 744 C CA . ILE A 1 94 ? 8.586 -0.246 -11.930 1.00 92.75 94 ILE A CA 1
ATOM 745 C C . ILE A 1 94 ? 9.427 1.027 -11.780 1.00 92.75 94 ILE A C 1
ATOM 747 O O . ILE A 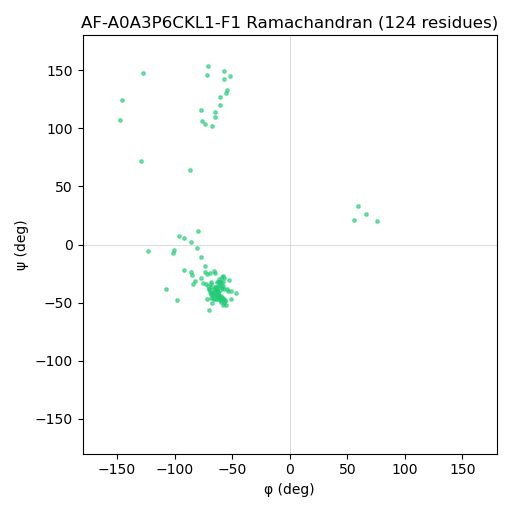1 94 ? 10.230 1.341 -12.656 1.00 92.75 94 ILE A O 1
ATOM 751 N N . GLN A 1 95 ? 9.266 1.764 -10.678 1.00 93.69 95 GLN A N 1
ATOM 752 C CA . GLN A 1 95 ? 10.032 2.989 -10.426 1.00 93.69 95 GLN A CA 1
ATOM 753 C C . GLN A 1 95 ? 11.535 2.716 -10.284 1.00 93.69 95 GLN A C 1
ATOM 755 O O . GLN A 1 95 ? 12.349 3.423 -10.873 1.00 93.69 95 GLN A O 1
ATOM 760 N N . GLU A 1 96 ? 11.913 1.707 -9.503 1.00 95.25 96 GLU A N 1
ATOM 761 C CA . GLU A 1 96 ? 13.320 1.369 -9.283 1.00 95.25 96 GLU A CA 1
ATOM 762 C C . GLU A 1 96 ? 13.963 0.823 -10.563 1.00 95.25 96 GLU A C 1
ATOM 764 O O . GLU A 1 96 ? 15.032 1.290 -10.949 1.00 95.25 96 GLU A O 1
ATOM 769 N N . TYR A 1 97 ? 13.285 -0.092 -11.263 1.00 93.00 97 TYR A N 1
ATOM 770 C CA . TYR A 1 97 ? 13.813 -0.728 -12.468 1.00 93.00 97 TYR A CA 1
ATOM 771 C C . TYR A 1 97 ? 13.891 0.239 -13.656 1.00 93.00 97 TYR A C 1
ATOM 773 O O . TYR A 1 97 ? 14.962 0.438 -14.219 1.00 93.00 97 TYR A O 1
ATOM 781 N N . PHE A 1 98 ? 12.767 0.859 -14.032 1.00 89.44 98 PHE A N 1
ATOM 782 C CA . PHE A 1 98 ? 12.659 1.602 -15.294 1.00 89.44 98 PHE A CA 1
ATOM 783 C C . PHE A 1 98 ? 12.991 3.091 -15.181 1.00 89.44 98 PHE A C 1
ATOM 785 O O . PHE A 1 98 ? 13.288 3.714 -16.195 1.00 89.44 98 PHE A O 1
ATOM 792 N N . HIS A 1 99 ? 12.908 3.691 -13.988 1.00 92.19 99 HIS A N 1
ATOM 793 C CA . HIS A 1 99 ? 13.166 5.127 -13.820 1.00 92.19 99 HIS A CA 1
ATOM 794 C C . HIS A 1 99 ? 14.494 5.425 -13.120 1.00 92.19 99 HIS A C 1
ATOM 796 O O . HIS A 1 99 ? 15.165 6.387 -13.487 1.00 92.19 99 HIS A O 1
ATOM 802 N N . LYS A 1 100 ? 14.883 4.624 -12.122 1.00 92.44 100 LYS A N 1
ATOM 803 C CA . LYS A 1 100 ? 16.095 4.866 -11.321 1.00 92.44 100 LYS A CA 1
ATOM 804 C C . LYS A 1 100 ? 17.305 4.020 -11.730 1.00 92.44 100 LYS A C 1
ATOM 806 O O . LYS A 1 100 ? 18.370 4.217 -11.157 1.00 92.44 100 LYS A O 1
ATOM 811 N N . ASN A 1 101 ? 17.157 3.091 -12.680 1.00 92.31 101 ASN A N 1
ATOM 812 C CA . ASN A 1 101 ? 18.175 2.091 -13.044 1.00 92.31 101 ASN A CA 1
ATOM 813 C C . ASN A 1 101 ? 18.657 1.211 -11.867 1.00 92.31 101 ASN A C 1
ATOM 815 O O . ASN A 1 101 ? 19.709 0.573 -11.938 1.00 92.31 101 ASN A O 1
ATOM 819 N N . ASN A 1 102 ? 17.869 1.108 -10.795 1.00 95.56 102 ASN A N 1
ATOM 820 C CA . ASN A 1 102 ? 18.146 0.253 -9.642 1.00 95.56 102 ASN A CA 1
ATOM 821 C C . ASN A 1 102 ? 17.612 -1.162 -9.891 1.00 95.56 102 ASN A C 1
ATOM 823 O O . ASN A 1 102 ? 16.715 -1.649 -9.202 1.00 95.56 102 ASN A O 1
ATOM 827 N N . THR A 1 103 ? 18.178 -1.828 -10.893 1.00 93.19 103 THR A N 1
ATOM 828 C CA . THR A 1 103 ? 17.706 -3.108 -11.445 1.00 93.19 103 THR A CA 1
ATOM 829 C C . THR A 1 103 ? 17.474 -4.180 -10.374 1.00 93.19 103 THR A C 1
ATOM 831 O O . THR A 1 103 ? 16.416 -4.800 -10.346 1.00 93.19 103 THR A O 1
ATOM 834 N N . SER A 1 104 ? 18.421 -4.365 -9.446 1.00 94.69 104 SER A N 1
ATOM 835 C CA . SER A 1 104 ? 18.326 -5.384 -8.385 1.00 94.69 104 SER A CA 1
ATOM 836 C C . SER A 1 104 ? 17.133 -5.152 -7.446 1.00 94.69 104 SER A C 1
ATOM 838 O O . SER A 1 104 ? 16.344 -6.063 -7.190 1.00 94.69 104 SER A O 1
ATOM 840 N N . VAL A 1 105 ? 16.950 -3.908 -6.990 1.00 94.50 105 VAL A N 1
ATOM 841 C CA . VAL A 1 105 ? 15.833 -3.523 -6.112 1.00 94.50 105 VAL A CA 1
ATOM 842 C C . VAL A 1 105 ? 14.511 -3.566 -6.878 1.00 94.50 105 VAL A C 1
ATOM 844 O O . VAL A 1 105 ? 13.506 -4.055 -6.371 1.00 94.50 105 VAL A O 1
ATOM 847 N N . GLY A 1 106 ? 14.507 -3.109 -8.130 1.00 94.44 106 GLY A N 1
ATOM 848 C CA . GLY A 1 106 ? 13.337 -3.190 -8.995 1.00 94.44 106 GLY A CA 1
ATOM 849 C C . GLY A 1 106 ? 12.840 -4.625 -9.161 1.00 94.44 106 GLY A C 1
ATOM 850 O O . GLY A 1 106 ? 11.668 -4.906 -8.909 1.00 94.44 106 GLY A O 1
ATOM 851 N N . LEU A 1 107 ? 13.743 -5.550 -9.497 1.00 92.38 107 LEU A N 1
ATOM 852 C CA . LEU A 1 107 ? 13.419 -6.967 -9.668 1.00 92.38 107 LEU A CA 1
ATOM 853 C C . LEU A 1 107 ? 12.958 -7.635 -8.372 1.00 92.38 107 LEU A C 1
ATOM 855 O O . LEU A 1 107 ? 12.038 -8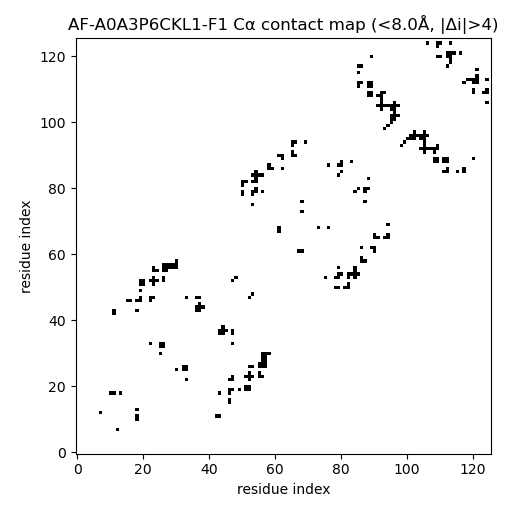.449 -8.422 1.00 92.38 107 LEU A O 1
ATOM 859 N N . SER A 1 108 ? 13.542 -7.303 -7.215 1.00 94.31 108 SER A N 1
ATOM 860 C CA . SER A 1 108 ? 13.106 -7.887 -5.938 1.00 94.31 108 SER A CA 1
ATOM 861 C C . SER A 1 108 ? 11.659 -7.507 -5.607 1.00 94.31 108 SER A C 1
ATOM 863 O O . SER A 1 108 ? 10.868 -8.361 -5.207 1.00 94.31 108 SER A O 1
ATOM 865 N N . HIS A 1 109 ? 11.270 -6.257 -5.865 1.00 94.88 109 HIS A N 1
ATOM 866 C CA . HIS A 1 109 ? 9.892 -5.800 -5.709 1.00 94.88 109 HIS A CA 1
ATOM 867 C C . HIS A 1 109 ? 8.934 -6.429 -6.734 1.00 94.88 109 HIS A C 1
ATOM 869 O O . HIS A 1 109 ? 7.834 -6.839 -6.360 1.00 94.88 109 HIS A O 1
ATOM 875 N N . ILE A 1 110 ? 9.342 -6.544 -8.003 1.00 91.19 110 ILE A N 1
ATOM 876 C CA . ILE A 1 110 ? 8.532 -7.197 -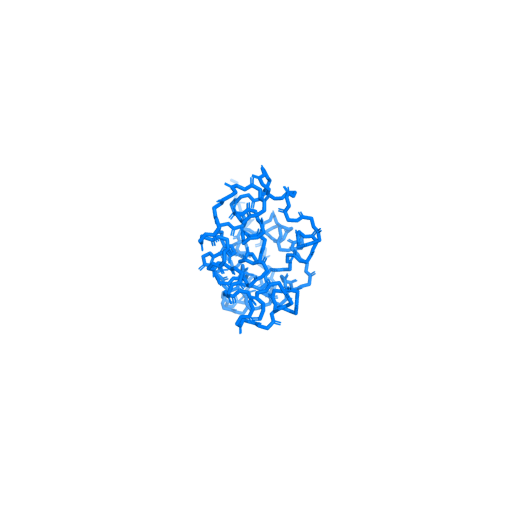9.047 1.00 91.19 110 ILE A CA 1
ATOM 877 C C . ILE A 1 110 ? 8.307 -8.677 -8.701 1.00 91.19 110 ILE A C 1
ATOM 879 O O . ILE A 1 110 ? 7.177 -9.152 -8.803 1.00 91.19 110 ILE A O 1
ATOM 883 N N . LYS A 1 111 ? 9.332 -9.379 -8.196 1.00 91.12 111 LYS A N 1
ATOM 884 C CA . LYS A 1 111 ? 9.223 -10.769 -7.728 1.00 91.12 111 LYS A CA 1
ATOM 885 C C . LYS A 1 111 ? 8.146 -10.932 -6.657 1.00 91.12 111 LYS A C 1
ATOM 887 O O . LYS A 1 111 ? 7.317 -11.830 -6.762 1.00 91.12 111 LYS A O 1
ATOM 892 N N . ILE A 1 112 ? 8.139 -10.059 -5.646 1.00 91.12 112 ILE A N 1
ATOM 893 C CA . ILE A 1 112 ? 7.136 -10.089 -4.568 1.00 91.12 112 ILE A CA 1
ATOM 894 C C . ILE A 1 112 ? 5.726 -9.907 -5.147 1.00 91.12 112 ILE A C 1
ATOM 896 O O . ILE A 1 112 ? 4.809 -10.648 -4.798 1.00 91.12 112 ILE A O 1
ATOM 900 N N . ALA A 1 113 ? 5.551 -8.960 -6.073 1.00 88.94 113 ALA A N 1
ATOM 901 C CA . ALA A 1 113 ? 4.263 -8.740 -6.727 1.00 88.94 113 ALA A CA 1
ATOM 902 C C . ALA A 1 113 ? 3.807 -9.952 -7.564 1.00 88.94 113 ALA A C 1
ATOM 904 O O . ALA A 1 113 ? 2.625 -10.297 -7.538 1.00 88.94 113 ALA A O 1
ATOM 905 N N . ALA A 1 114 ? 4.730 -10.614 -8.270 1.00 84.31 114 ALA A N 1
ATOM 906 C CA . ALA A 1 114 ? 4.452 -11.807 -9.070 1.00 84.31 114 ALA A CA 1
ATOM 907 C C . ALA A 1 114 ? 4.067 -13.018 -8.201 1.00 84.31 114 ALA A C 1
ATOM 909 O O . ALA A 1 114 ? 3.092 -13.703 -8.499 1.00 84.31 114 ALA A O 1
ATOM 910 N N . GLN A 1 115 ? 4.774 -13.245 -7.088 1.00 82.12 115 GLN A N 1
ATOM 911 C CA . GLN A 1 115 ? 4.458 -14.313 -6.127 1.00 82.12 115 GLN A CA 1
ATOM 912 C C . GLN A 1 115 ? 3.057 -14.167 -5.523 1.00 82.12 115 GLN A C 1
ATOM 914 O O . GLN A 1 115 ? 2.394 -15.162 -5.248 1.00 82.12 115 GLN A O 1
ATOM 919 N N . GLY A 1 116 ? 2.590 -12.930 -5.352 1.00 71.88 116 GLY A N 1
ATOM 920 C CA . GLY A 1 116 ? 1.237 -12.631 -4.895 1.00 71.88 116 GLY A CA 1
ATOM 921 C C . GLY A 1 116 ? 0.153 -12.720 -5.976 1.00 71.88 116 GLY A C 1
ATOM 922 O O . GLY A 1 116 ? -0.963 -12.257 -5.749 1.00 71.88 116 GLY A O 1
ATOM 923 N N . LEU A 1 117 ? 0.471 -13.279 -7.148 1.00 67.69 117 LEU A N 1
ATOM 924 C CA . LEU A 1 117 ? -0.432 -13.429 -8.289 1.00 67.69 117 LEU A CA 1
ATOM 925 C C . LEU A 1 117 ? -0.989 -12.106 -8.830 1.00 67.69 117 LEU A C 1
ATOM 927 O O . LEU A 1 117 ? -2.120 -12.049 -9.300 1.00 67.69 117 LEU A O 1
ATOM 931 N N . TYR A 1 118 ? -0.215 -11.017 -8.778 1.00 68.25 118 TYR A N 1
ATOM 932 C CA . TYR A 1 118 ? -0.598 -9.819 -9.516 1.00 68.25 118 TYR A CA 1
ATOM 933 C C . TYR A 1 118 ? -0.292 -10.033 -11.001 1.00 68.25 118 TYR A C 1
ATOM 935 O O . TYR A 1 118 ? 0.870 -9.994 -11.399 1.00 68.25 118 TYR A O 1
ATOM 943 N N . ASP A 1 119 ? -1.332 -10.243 -11.810 1.00 67.19 119 ASP A N 1
ATOM 944 C CA . ASP A 1 119 ? -1.278 -10.690 -13.214 1.00 67.19 119 ASP A CA 1
ATOM 945 C C . ASP A 1 119 ? -0.238 -9.934 -14.063 1.00 67.19 119 ASP A C 1
ATOM 947 O O . ASP A 1 119 ? 0.522 -10.520 -14.832 1.00 67.19 119 ASP A O 1
ATOM 951 N N . VAL A 1 120 ? -0.158 -8.612 -13.880 1.00 61.69 120 VAL A N 1
ATOM 952 C CA . VAL A 1 120 ? 0.781 -7.739 -14.605 1.00 61.69 120 VAL A CA 1
ATOM 953 C C . VAL A 1 120 ? 2.226 -7.929 -14.127 1.00 61.69 120 VAL A C 1
ATOM 955 O O . VAL A 1 120 ? 3.159 -7.834 -14.920 1.00 61.69 120 VAL A O 1
ATOM 958 N N . GLY A 1 121 ? 2.426 -8.216 -12.839 1.00 56.88 121 GLY A N 1
ATOM 959 C CA . GLY A 1 121 ? 3.735 -8.536 -12.270 1.00 56.88 121 GLY A CA 1
ATOM 960 C C . GLY A 1 121 ? 4.277 -9.878 -12.762 1.00 56.88 121 GLY A C 1
ATOM 961 O O . GLY A 1 121 ? 5.470 -9.969 -13.033 1.00 56.88 121 GLY A O 1
ATOM 962 N N . ILE A 1 122 ? 3.406 -10.879 -12.946 1.00 61.59 122 ILE A N 1
ATOM 963 C CA . ILE A 1 122 ? 3.780 -12.188 -13.508 1.00 61.59 122 ILE A CA 1
ATOM 964 C C . ILE A 1 122 ? 4.358 -12.014 -14.917 1.00 61.59 122 ILE A C 1
ATOM 966 O O . ILE A 1 122 ? 5.457 -12.480 -15.189 1.00 61.59 122 ILE A O 1
ATOM 970 N N . TYR A 1 123 ? 3.665 -11.276 -15.790 1.00 63.16 123 TYR A N 1
ATOM 971 C CA . TYR A 1 123 ? 4.111 -11.078 -17.174 1.00 63.16 123 TYR A CA 1
ATOM 972 C C . TYR A 1 123 ? 5.467 -10.354 -17.285 1.00 63.16 123 TYR A C 1
ATOM 974 O O . TYR A 1 123 ? 6.229 -10.593 -18.216 1.00 63.16 123 TYR A O 1
ATOM 982 N N . LEU A 1 124 ? 5.769 -9.453 -16.345 1.00 62.94 124 LEU A N 1
ATOM 983 C CA . LEU A 1 124 ? 7.004 -8.662 -16.341 1.00 62.94 124 LEU A CA 1
ATOM 984 C C . LEU A 1 124 ? 8.200 -9.371 -15.697 1.00 62.94 124 LEU A C 1
ATOM 986 O O . LEU A 1 124 ? 9.334 -9.022 -16.018 1.00 62.94 124 LEU A O 1
ATOM 990 N N . TYR A 1 125 ? 7.973 -10.306 -14.772 1.00 58.56 125 TYR A N 1
ATOM 991 C CA . TYR A 1 125 ? 9.061 -11.008 -14.087 1.00 58.56 125 TYR A CA 1
ATOM 992 C C . TYR A 1 125 ? 9.628 -12.176 -14.905 1.00 58.56 125 TYR A C 1
ATOM 994 O O . TYR A 1 125 ? 10.831 -12.429 -14.824 1.00 58.56 125 TYR A O 1
ATOM 1002 N N . GLY A 1 126 ? 8.781 -12.828 -15.712 1.00 50.59 126 GLY A N 1
ATOM 1003 C CA . GLY A 1 126 ? 9.106 -14.085 -16.392 1.00 50.59 126 GLY A CA 1
ATOM 1004 C C . GLY A 1 126 ? 8.642 -15.289 -15.591 1.00 50.59 126 GLY A C 1
ATOM 1005 O O . GLY A 1 126 ? 9.168 -15.493 -14.473 1.00 50.59 126 GLY A O 1
#